Protein AF-A0A8X6XBB7-F1 (afdb_monomer)

Radius of gyration: 20.08 Å; Cα contacts (8 Å, |Δi|>4): 223; chains: 1; bounding box: 41×47×65 Å

Nearest PDB structures (foldseek):
  3g0d-assembly1_B  TM=8.892E-01  e=1.868E-10  Homo sapiens
  3qbj-assembly1_B  TM=8.901E-01  e=4.975E-10  Homo sapiens
  3g0d-assembly6_D  TM=8.886E-01  e=7.887E-10  Homo sapiens
  2onc-assembly3_C-3  TM=8.524E-01  e=5.913E-10  Homo sapiens
  3g0g-assembly2_D-2  TM=8.648E-01  e=1.872E-09  Homo sapiens

Sequence (143 aa):
MFYMPQFSSLTKPRPLTTNGENDVILNGVPDWVYEEEILGANNAIWWSDDGTKIAYACFNDSAVDFINLPKYGDYHDVTNLYPQFRRFRYPKAGRNNPTVKLWVIDLTRMDYAKTEIVPPEDYKGNAHIEIVPPDDYKGKYVH

Solvent-accessible surface area (backbone atoms only — not comparable to full-atom values): 8981 Å² total; per-residue (Å²): 79,71,46,66,98,53,99,47,99,85,54,71,71,40,74,79,52,83,78,66,37,90,94,30,29,33,58,31,35,53,52,68,64,41,22,70,75,69,65,68,38,81,64,32,62,45,70,42,96,84,66,47,33,40,39,30,37,34,36,36,32,79,73,26,46,71,44,76,43,82,41,75,49,56,92,87,40,83,90,36,82,61,74,42,74,46,79,42,72,51,61,51,66,97,52,47,64,65,48,76,48,39,34,36,31,37,67,82,45,94,80,46,58,69,45,77,62,72,79,57,76,95,54,72,82,74,84,71,84,78,63,72,73,83,85,71,81,81,79,85,89,79,135

Mean predicted aligned error: 9.59 Å

InterPro domains:
  IPR002469 Dipeptidylpeptidase IV, N-terminal domain [PF00930] (10-128)
  IPR050278 Serine protease S9B/DPPIV [PTHR11731] (11-123)

Secondary structure (DSSP, 8-state):
-EE-SS--TTPPPEES-S--BTTTEEESS--HHIIIIIISSS--EEE-TTSSEEEEEEEE-TTSPEEEEEEPPPTT-TT--S-EEEEEE---TTSPPPEEEEEEEETTSTT--EEEEPPPGGGTT-------------S----

Organism: NCBI:txid2747483

Foldseek 3Di:
DWDFPDPDPPTDTHDLDDPDDPQFKDKQADAPCCCVPNPVHGGQWDADPVRQKIKGKIWGLVQFDWDWDWDQDDPPPPVRHDIDTDIGGDHDFPGDDIDMWMKMFGNVDPVRDIDTDDDDPVCPPVPDDGPDPCPPPPDDPDD

pLDDT: mean 82.4, std 16.02, range [36.75, 96.5]

Structure (mmCIF, N/CA/C/O backbone):
data_AF-A0A8X6XBB7-F1
#
_entry.id   AF-A0A8X6XBB7-F1
#
loop_
_atom_site.group_PDB
_atom_site.id
_atom_site.type_symbol
_atom_site.label_atom_id
_atom_site.label_alt_id
_atom_site.label_comp_id
_atom_site.label_asym_id
_atom_site.label_entity_id
_atom_site.label_seq_id
_atom_site.pdbx_PDB_ins_code
_atom_site.Cartn_x
_atom_site.Cartn_y
_atom_site.Cartn_z
_atom_site.occupancy
_atom_site.B_iso_or_equiv
_atom_site.auth_seq_id
_atom_site.auth_comp_id
_atom_site.auth_asym_id
_atom_site.auth_atom_id
_atom_site.pdbx_PDB_model_num
ATOM 1 N N . MET A 1 1 ? 1.089 5.388 6.833 1.00 83.75 1 MET A N 1
ATOM 2 C CA . MET A 1 1 ? -0.272 5.944 7.015 1.00 83.75 1 MET A CA 1
ATOM 3 C C . MET A 1 1 ? -0.355 6.644 8.366 1.00 83.75 1 MET A C 1
ATOM 5 O O . MET A 1 1 ? 0.160 6.099 9.338 1.00 83.75 1 MET A O 1
ATOM 9 N N . PHE A 1 2 ? -0.973 7.826 8.436 1.00 86.56 2 PHE A N 1
ATOM 10 C CA . PHE A 1 2 ? -1.132 8.597 9.676 1.00 86.56 2 PHE A CA 1
ATOM 11 C C . PHE A 1 2 ? -2.611 8.858 9.975 1.00 86.56 2 PHE A C 1
ATOM 13 O O . PHE A 1 2 ? -3.406 9.009 9.052 1.00 86.56 2 PHE A O 1
ATOM 20 N N . TYR A 1 3 ? -2.957 8.944 11.257 1.00 86.56 3 TYR A N 1
ATOM 21 C CA . TYR A 1 3 ? -4.293 9.259 11.753 1.00 86.56 3 TYR A CA 1
ATOM 22 C C . TYR A 1 3 ? -4.276 10.525 12.608 1.00 86.56 3 TYR A C 1
ATOM 24 O O . TYR A 1 3 ? -3.383 10.723 13.437 1.00 86.56 3 TYR A O 1
ATOM 32 N N . MET A 1 4 ? -5.279 11.379 12.409 1.00 84.94 4 MET A N 1
ATOM 33 C CA . MET A 1 4 ? -5.521 12.576 13.209 1.00 84.94 4 MET A CA 1
ATOM 34 C C . MET A 1 4 ? -6.912 12.470 13.846 1.00 84.94 4 MET A C 1
ATOM 36 O O . MET A 1 4 ? -7.900 12.592 13.127 1.00 84.94 4 MET A O 1
ATOM 40 N N . PRO A 1 5 ? -7.016 12.262 15.172 1.00 79.75 5 PRO A N 1
ATOM 41 C CA . PRO A 1 5 ? -8.310 12.084 15.835 1.00 79.75 5 PRO A CA 1
ATOM 42 C C . PRO A 1 5 ? -9.139 13.369 15.911 1.00 79.75 5 PRO A C 1
ATOM 44 O O . PRO A 1 5 ? -10.348 13.315 16.101 1.00 79.75 5 PRO A O 1
ATOM 47 N N . GLN A 1 6 ? -8.495 14.531 15.805 1.00 77.69 6 GLN A N 1
ATOM 48 C CA . GLN A 1 6 ? -9.154 15.830 15.815 1.00 77.69 6 GLN A CA 1
ATOM 49 C C . GLN A 1 6 ? -8.440 16.770 14.858 1.00 77.69 6 GLN A C 1
ATOM 51 O O . GLN A 1 6 ? -7.208 16.848 14.857 1.00 77.69 6 GLN A O 1
ATOM 56 N N . PHE A 1 7 ? -9.223 17.526 14.095 1.00 74.06 7 PHE A N 1
ATOM 57 C CA . PHE A 1 7 ? -8.712 18.579 13.236 1.00 74.06 7 PHE A CA 1
ATOM 58 C C . PHE A 1 7 ? -8.420 19.828 14.078 1.00 74.06 7 PHE A C 1
ATOM 60 O O . PHE A 1 7 ? -9.276 20.680 14.296 1.00 74.06 7 PHE A O 1
ATOM 67 N N . SER A 1 8 ? -7.208 19.889 14.624 1.00 82.81 8 SER A N 1
ATOM 68 C CA . SER A 1 8 ? -6.694 21.021 15.394 1.00 82.81 8 SER A CA 1
ATOM 69 C C . SER A 1 8 ? -5.205 21.166 15.119 1.00 82.81 8 SER A C 1
ATOM 71 O O . SER A 1 8 ? -4.494 20.165 15.027 1.00 82.81 8 SER A O 1
ATOM 73 N N . SER A 1 9 ? -4.718 22.405 15.032 1.00 76.62 9 SER A N 1
ATOM 74 C CA . SER A 1 9 ? -3.295 22.704 14.818 1.00 76.62 9 SER A CA 1
ATOM 75 C C . SER A 1 9 ? -2.390 22.197 15.949 1.00 76.62 9 SER A C 1
ATOM 77 O O . SER A 1 9 ? -1.180 22.086 15.764 1.00 76.62 9 SER A O 1
ATOM 79 N N . LEU A 1 10 ? -2.966 21.864 17.109 1.00 81.38 10 LEU A N 1
ATOM 80 C CA . LEU A 1 10 ? -2.257 21.297 18.258 1.00 81.38 10 LEU A CA 1
ATOM 81 C C . LEU A 1 10 ? -2.220 19.760 18.247 1.00 81.38 10 LEU A C 1
ATOM 83 O O . LEU A 1 10 ? -1.423 19.157 18.972 1.00 81.38 10 LEU A O 1
ATOM 87 N N . THR A 1 11 ? -3.062 19.109 17.441 1.00 83.06 11 THR A N 1
ATOM 88 C CA . THR A 1 11 ? -3.125 17.647 17.366 1.00 83.06 11 THR A CA 1
ATOM 89 C C . THR A 1 11 ? -2.007 17.128 16.472 1.00 83.06 11 THR A C 1
ATOM 91 O O . THR A 1 11 ? -1.940 17.438 15.287 1.00 83.06 11 THR A O 1
ATOM 94 N N . LYS A 1 12 ? -1.133 16.284 17.027 1.00 84.62 12 LYS A N 1
ATOM 95 C CA . LYS A 1 12 ? -0.068 15.636 16.253 1.00 84.62 12 LYS A CA 1
ATOM 96 C C . LYS A 1 12 ? -0.608 14.412 15.497 1.00 84.62 12 LYS A C 1
ATOM 98 O O . LYS A 1 12 ? -1.253 13.572 16.135 1.00 84.62 12 LYS A O 1
ATOM 103 N N . PRO A 1 13 ? -0.309 14.260 14.191 1.00 87.44 13 PRO A N 1
ATOM 104 C CA . PRO A 1 13 ? -0.592 13.031 13.457 1.00 87.44 13 PRO A CA 1
ATOM 105 C C . PRO A 1 13 ? 0.088 11.828 14.111 1.00 87.44 13 PRO A C 1
ATOM 107 O O . PRO A 1 13 ? 1.245 11.907 14.529 1.00 87.44 13 PRO A O 1
ATOM 110 N N . ARG A 1 14 ? -0.624 10.704 14.186 1.00 87.81 14 ARG A N 1
ATOM 111 C CA . ARG A 1 14 ? -0.123 9.453 14.767 1.00 87.81 14 ARG A CA 1
ATOM 112 C C . ARG A 1 14 ? 0.111 8.422 13.666 1.00 87.81 14 ARG A C 1
ATOM 114 O O . ARG A 1 14 ? -0.812 8.188 12.888 1.00 87.81 14 ARG A O 1
ATOM 121 N N . PRO A 1 15 ? 1.302 7.810 13.558 1.00 90.69 15 PRO A N 1
ATOM 122 C CA . PRO A 1 15 ? 1.531 6.761 12.574 1.00 90.69 15 PRO A CA 1
ATOM 123 C C . PRO A 1 15 ? 0.704 5.523 12.933 1.00 90.69 15 PRO A C 1
ATOM 125 O O . PRO A 1 15 ? 0.805 5.005 14.040 1.00 90.69 15 PRO A O 1
ATOM 128 N N . LEU A 1 16 ? -0.102 5.049 11.984 1.00 91.88 16 LEU A N 1
ATOM 129 C CA . LEU A 1 16 ? -0.825 3.776 12.079 1.00 91.88 16 LEU A CA 1
ATOM 130 C C . LEU A 1 16 ? -0.013 2.609 11.506 1.00 91.88 16 LEU A C 1
ATOM 132 O O . LEU A 1 16 ? -0.218 1.452 11.863 1.00 91.88 16 LEU A O 1
ATOM 136 N N . THR A 1 17 ? 0.922 2.914 10.606 1.00 92.50 17 THR A N 1
ATOM 137 C CA . THR A 1 17 ? 1.862 1.953 10.028 1.00 92.50 17 THR A CA 1
ATOM 138 C C . THR A 1 17 ? 3.267 2.536 10.049 1.00 92.50 17 THR A C 1
ATOM 140 O O . THR A 1 17 ? 3.447 3.740 9.862 1.00 92.50 17 THR A O 1
ATOM 143 N N . THR A 1 18 ? 4.263 1.683 10.284 1.00 93.00 18 THR A N 1
ATOM 144 C CA . THR A 1 18 ? 5.681 2.072 10.405 1.00 93.00 18 THR A CA 1
ATOM 145 C C . THR A 1 18 ? 6.603 1.293 9.470 1.00 93.00 18 THR A C 1
ATOM 147 O O . THR A 1 18 ? 7.758 1.661 9.316 1.00 93.00 18 THR A O 1
ATOM 150 N N . ASN A 1 19 ? 6.097 0.243 8.823 1.00 94.50 19 ASN A N 1
ATOM 151 C CA . ASN A 1 19 ? 6.835 -0.621 7.898 1.00 94.50 19 ASN A CA 1
ATOM 152 C C . ASN A 1 19 ? 6.745 -0.160 6.434 1.00 94.50 19 ASN A C 1
ATOM 154 O O . ASN A 1 19 ? 7.049 -0.943 5.543 1.00 94.50 19 ASN A O 1
ATOM 158 N N . GLY A 1 20 ? 6.229 1.045 6.179 1.00 93.38 20 GLY A N 1
ATOM 159 C CA . GLY A 1 20 ? 6.156 1.576 4.822 1.00 93.38 20 GLY A CA 1
ATOM 160 C C . GLY A 1 20 ? 7.556 1.797 4.260 1.00 93.38 20 GLY A C 1
ATOM 161 O O . GLY A 1 20 ? 8.415 2.346 4.947 1.00 93.38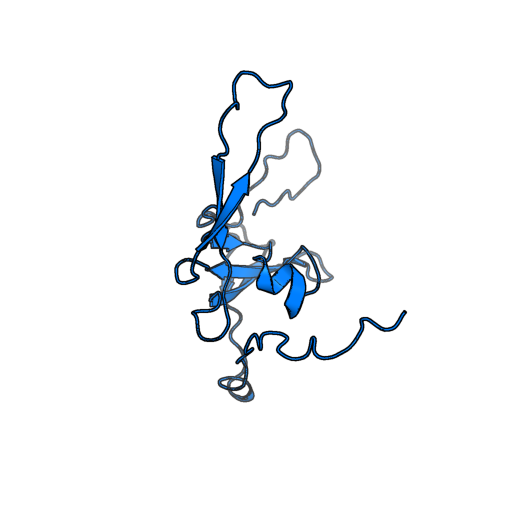 20 GLY A O 1
ATOM 162 N N . GLU A 1 21 ? 7.757 1.389 3.014 1.00 94.81 21 GLU A N 1
ATOM 163 C CA . GLU A 1 21 ? 9.019 1.522 2.291 1.00 94.81 21 GLU A CA 1
ATOM 164 C C . GLU A 1 21 ? 8.704 1.963 0.863 1.00 94.81 21 GLU A C 1
ATOM 166 O O . GLU A 1 21 ? 7.872 1.348 0.192 1.00 94.81 21 GLU A O 1
ATOM 171 N N . ASN A 1 22 ? 9.333 3.052 0.417 1.00 89.00 22 ASN A N 1
ATOM 172 C CA . ASN A 1 22 ? 9.055 3.643 -0.891 1.00 89.00 22 ASN A CA 1
ATOM 173 C C . ASN A 1 22 ? 9.260 2.613 -2.007 1.00 89.00 22 ASN A C 1
ATOM 175 O O . ASN A 1 22 ? 10.302 1.966 -2.058 1.00 89.00 22 ASN A O 1
ATOM 179 N N . ASP A 1 23 ? 8.274 2.493 -2.897 1.00 85.12 23 ASP A N 1
ATOM 180 C CA . ASP A 1 23 ? 8.278 1.573 -4.044 1.00 85.12 23 ASP A CA 1
ATOM 181 C C . ASP A 1 23 ? 8.451 0.076 -3.677 1.00 85.12 23 ASP A C 1
ATOM 183 O O . ASP A 1 23 ? 8.846 -0.743 -4.518 1.00 85.12 23 ASP A O 1
ATOM 187 N N . VAL A 1 24 ? 8.190 -0.293 -2.413 1.00 92.81 24 VAL A N 1
ATOM 188 C CA . VAL A 1 24 ? 8.277 -1.681 -1.923 1.00 92.81 24 VAL A CA 1
ATOM 189 C C . VAL A 1 24 ? 7.077 -2.060 -1.063 1.00 92.81 24 VAL A C 1
ATOM 191 O O . VAL A 1 24 ? 6.425 -3.054 -1.360 1.00 92.81 24 VAL A O 1
ATOM 194 N N . ILE A 1 25 ? 6.786 -1.307 0.002 1.00 95.94 25 ILE A N 1
ATOM 195 C CA . ILE A 1 25 ? 5.694 -1.601 0.938 1.00 95.94 25 ILE A CA 1
ATOM 196 C C . ILE A 1 25 ? 4.751 -0.403 1.014 1.00 95.94 25 ILE A C 1
ATOM 198 O O . ILE A 1 25 ? 5.058 0.612 1.651 1.00 95.94 25 ILE A O 1
ATOM 202 N N . LEU A 1 26 ? 3.569 -0.551 0.422 1.00 95.12 26 LEU A N 1
ATOM 203 C CA . LEU A 1 26 ? 2.554 0.495 0.332 1.00 95.12 26 LEU A CA 1
ATOM 204 C C . LEU A 1 26 ? 1.389 0.162 1.266 1.00 95.12 26 LEU A C 1
ATOM 206 O O . LEU A 1 26 ? 0.790 -0.905 1.186 1.00 95.12 26 LEU A O 1
ATOM 210 N N . ASN A 1 27 ? 1.072 1.071 2.191 1.00 96.50 27 ASN A N 1
ATOM 211 C CA . ASN A 1 27 ? 0.003 0.876 3.173 1.00 96.50 27 ASN A CA 1
ATOM 212 C C . ASN A 1 27 ? -1.131 1.871 2.917 1.00 96.50 27 ASN A C 1
ATOM 214 O O . ASN A 1 27 ? -0.952 3.069 3.155 1.00 96.50 27 ASN A O 1
ATOM 218 N N . GLY A 1 28 ? -2.293 1.371 2.495 1.00 93.94 28 GLY A N 1
ATOM 219 C CA . GLY A 1 28 ? -3.491 2.174 2.235 1.00 93.94 28 GLY A CA 1
ATOM 220 C C . GLY A 1 28 ? -3.482 2.940 0.908 1.00 93.94 28 GLY A C 1
ATOM 221 O O . GLY A 1 28 ? -4.438 3.645 0.596 1.00 93.94 28 GLY A O 1
ATOM 222 N N . VAL A 1 29 ? -2.423 2.787 0.119 1.00 94.62 29 VAL A N 1
ATOM 223 C CA . VAL A 1 29 ? -2.304 3.307 -1.245 1.00 94.62 29 VAL A CA 1
ATOM 224 C C . VAL A 1 29 ? -1.969 2.108 -2.128 1.00 94.62 29 VAL A C 1
ATOM 226 O O . VAL A 1 29 ? -1.077 1.348 -1.739 1.00 94.62 29 VAL A O 1
ATOM 229 N N . PRO A 1 30 ? -2.696 1.889 -3.232 1.00 92.81 30 PRO A N 1
ATOM 230 C CA . PRO A 1 30 ? -2.407 0.790 -4.140 1.00 92.81 30 PRO A CA 1
ATOM 231 C C . PRO A 1 30 ? -1.065 0.973 -4.848 1.00 92.81 30 PRO A C 1
ATOM 233 O O . PRO A 1 30 ? -0.579 2.094 -5.006 1.00 92.81 30 PRO A O 1
ATOM 236 N N . ASP A 1 31 ? -0.457 -0.143 -5.247 1.00 90.69 31 ASP A N 1
ATOM 237 C CA . ASP A 1 31 ? 0.584 -0.120 -6.269 1.00 90.69 31 ASP A CA 1
ATOM 238 C C . ASP A 1 31 ? -0.053 0.077 -7.655 1.00 90.69 31 ASP A C 1
ATOM 240 O O . ASP A 1 31 ? -1.276 0.104 -7.800 1.00 90.69 31 ASP A O 1
ATOM 244 N N . TRP A 1 32 ? 0.777 0.201 -8.689 1.00 88.81 32 TRP A N 1
ATOM 245 C CA . TRP A 1 32 ? 0.302 0.537 -10.030 1.00 88.81 32 TRP A CA 1
ATOM 246 C C . TRP A 1 32 ? -0.735 -0.448 -10.572 1.00 88.81 32 TRP A C 1
ATOM 248 O O . TRP A 1 32 ? -1.744 -0.021 -11.129 1.00 88.81 32 TRP A O 1
ATOM 258 N N . VAL A 1 33 ? -0.521 -1.761 -10.398 1.00 88.44 33 VAL A N 1
ATOM 259 C CA . VAL A 1 33 ? -1.466 -2.737 -10.956 1.00 88.44 33 VAL A CA 1
ATOM 260 C C . VAL A 1 33 ? -2.800 -2.688 -10.221 1.00 88.44 33 VAL A C 1
ATOM 262 O O . VAL A 1 33 ? -3.851 -2.774 -10.852 1.00 88.44 33 VAL A O 1
ATOM 265 N N . TYR A 1 34 ? -2.788 -2.522 -8.896 1.00 88.44 34 TYR A N 1
ATOM 266 C CA . TYR A 1 34 ? -4.033 -2.429 -8.145 1.00 88.44 34 TYR A CA 1
ATOM 267 C C . TYR A 1 34 ? -4.750 -1.103 -8.368 1.00 88.44 34 TYR A C 1
ATOM 269 O O . TYR A 1 34 ? -5.976 -1.095 -8.325 1.00 88.44 34 TYR A O 1
ATOM 277 N N . GLU A 1 35 ? -4.035 -0.011 -8.630 1.00 88.62 35 GLU A N 1
ATOM 278 C CA . GLU A 1 35 ? -4.646 1.271 -8.984 1.00 88.62 35 GLU A CA 1
ATOM 279 C C . GLU A 1 35 ? -5.392 1.177 -10.321 1.00 88.62 35 GLU A C 1
ATOM 281 O O . GLU A 1 35 ? -6.578 1.502 -10.376 1.00 88.62 35 GLU A O 1
ATOM 286 N N . GLU A 1 36 ? -4.722 0.690 -11.367 1.00 84.12 36 GLU A N 1
ATOM 287 C CA . GLU A 1 36 ? -5.219 0.742 -12.749 1.00 84.12 36 GLU A CA 1
ATOM 288 C C . GLU A 1 36 ? -6.156 -0.423 -13.099 1.00 84.12 36 GLU A C 1
ATOM 290 O O . GLU A 1 36 ? -7.198 -0.220 -13.719 1.00 84.12 36 GLU A O 1
ATOM 295 N N . GLU A 1 37 ? -5.812 -1.648 -12.688 1.00 82.94 37 GLU A N 1
ATOM 296 C CA . GLU A 1 37 ? -6.443 -2.864 -13.223 1.00 82.94 37 GLU A CA 1
ATOM 297 C C . GLU A 1 37 ? -7.412 -3.532 -12.235 1.00 82.94 37 GLU A C 1
ATOM 299 O O . GLU A 1 37 ? -8.337 -4.226 -12.656 1.00 82.94 37 GLU A O 1
ATOM 304 N N . ILE A 1 38 ? -7.204 -3.371 -10.918 1.00 85.44 38 ILE A N 1
ATOM 305 C CA . ILE A 1 38 ? -7.952 -4.140 -9.901 1.00 85.44 38 ILE A CA 1
ATOM 306 C C . ILE A 1 38 ? -8.966 -3.289 -9.133 1.00 85.44 38 ILE A C 1
ATOM 308 O O . ILE A 1 38 ? -10.133 -3.663 -9.029 1.00 85.44 38 ILE A O 1
ATOM 312 N N . LEU A 1 39 ? -8.531 -2.172 -8.545 1.00 88.38 39 LEU A N 1
ATOM 313 C CA . LEU A 1 39 ? -9.385 -1.304 -7.730 1.00 88.38 39 LEU A CA 1
ATOM 314 C C . LEU A 1 39 ? -10.008 -0.174 -8.549 1.00 88.38 39 LEU A C 1
ATOM 316 O O . LEU A 1 39 ? -11.082 0.301 -8.181 1.00 88.38 39 LEU A O 1
ATOM 320 N N . GLY A 1 40 ? -9.336 0.282 -9.612 1.00 87.88 40 GLY A N 1
ATOM 321 C CA . GLY A 1 40 ? -9.750 1.464 -10.375 1.00 87.88 40 GLY A CA 1
ATOM 322 C C . GLY A 1 40 ? -9.780 2.739 -9.522 1.00 87.88 40 GLY A C 1
ATOM 323 O O . GLY A 1 40 ? -10.581 3.640 -9.775 1.00 87.88 40 GLY A O 1
ATOM 324 N N . ALA A 1 41 ? -8.980 2.784 -8.454 1.00 88.12 41 ALA A N 1
ATOM 325 C CA . ALA A 1 41 ? -8.978 3.844 -7.455 1.00 88.12 41 ALA A CA 1
ATOM 326 C C . ALA A 1 41 ? -7.585 4.002 -6.846 1.00 88.12 41 ALA A C 1
ATOM 328 O O . ALA A 1 41 ? -6.867 3.024 -6.662 1.00 88.12 41 ALA A O 1
ATOM 329 N N . ASN A 1 42 ? -7.237 5.228 -6.453 1.00 90.44 42 ASN A N 1
ATOM 330 C CA . ASN A 1 42 ? -5.940 5.563 -5.855 1.00 90.44 42 ASN A CA 1
ATOM 331 C C . ASN A 1 42 ? -5.924 5.474 -4.315 1.00 90.44 42 ASN A C 1
ATOM 333 O O . ASN A 1 42 ? -4.960 5.888 -3.666 1.00 90.44 42 ASN A O 1
ATOM 337 N N . ASN A 1 43 ? -6.991 4.948 -3.707 1.00 93.25 43 ASN A N 1
ATOM 338 C CA . ASN A 1 43 ? -7.115 4.755 -2.267 1.00 93.25 43 ASN A CA 1
ATOM 339 C C . ASN A 1 43 ? -7.466 3.301 -1.943 1.00 93.25 43 ASN A C 1
ATOM 341 O O . ASN A 1 43 ? -8.386 2.721 -2.510 1.00 93.25 43 ASN A O 1
ATOM 345 N N . ALA A 1 44 ? -6.768 2.735 -0.962 1.00 95.81 44 ALA A N 1
ATOM 346 C CA . ALA A 1 44 ? -7.018 1.385 -0.462 1.00 95.81 44 ALA A CA 1
ATOM 347 C C . ALA A 1 44 ? -7.244 1.404 1.058 1.00 95.81 44 ALA A C 1
ATOM 349 O O . ALA A 1 44 ? -6.663 0.616 1.808 1.00 95.81 44 ALA A O 1
ATOM 350 N N . ILE A 1 45 ? -8.040 2.382 1.505 1.00 96.06 45 ILE A N 1
ATOM 351 C CA . ILE A 1 45 ? -8.436 2.622 2.896 1.00 96.06 45 ILE A CA 1
ATOM 352 C C . ILE A 1 45 ? -9.956 2.736 2.938 1.00 96.06 45 ILE A C 1
ATOM 354 O O . ILE A 1 45 ? -10.543 3.480 2.149 1.00 96.06 45 ILE A O 1
ATOM 358 N N . TRP A 1 46 ? -10.568 2.057 3.903 1.00 94.94 46 TRP A N 1
ATOM 359 C CA . TRP A 1 46 ? -12.009 2.046 4.120 1.00 94.94 46 TRP A CA 1
ATOM 360 C C . TRP A 1 46 ? -12.310 2.242 5.602 1.00 94.94 46 TRP A C 1
ATOM 362 O O . TRP A 1 46 ? -11.719 1.590 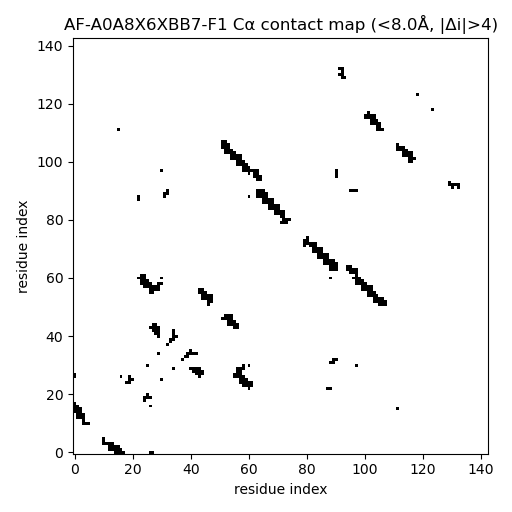6.463 1.00 94.94 46 TRP A O 1
ATOM 372 N N . TRP A 1 47 ? -13.226 3.153 5.902 1.00 95.19 47 TRP A N 1
ATOM 373 C CA . TRP A 1 47 ? -13.677 3.425 7.264 1.00 95.19 47 TRP A CA 1
ATOM 374 C C . TRP A 1 47 ? -14.897 2.572 7.588 1.00 95.19 47 TRP A C 1
ATOM 376 O O . TRP A 1 47 ? -15.714 2.311 6.707 1.00 95.19 47 TRP A O 1
ATOM 386 N N . SER A 1 48 ? -15.034 2.150 8.845 1.00 95.19 48 SER A N 1
ATOM 387 C CA . SER A 1 48 ? -16.326 1.662 9.327 1.00 95.19 48 SER A CA 1
ATOM 388 C C . SER A 1 48 ? -17.334 2.810 9.403 1.00 95.19 48 SER A C 1
ATOM 390 O O . SER A 1 48 ? -16.953 3.959 9.632 1.00 95.19 48 SER A O 1
ATOM 392 N N . ASP A 1 49 ? -18.623 2.495 9.267 1.00 95.50 49 ASP A N 1
ATOM 393 C CA . ASP A 1 49 ? -19.704 3.493 9.278 1.00 95.50 49 ASP A CA 1
ATOM 394 C C . ASP A 1 49 ? -19.747 4.321 10.573 1.00 95.50 49 ASP A C 1
ATOM 396 O O . ASP A 1 49 ? -20.107 5.496 10.567 1.00 95.50 49 ASP A O 1
ATOM 400 N N . ASP A 1 50 ? -19.350 3.713 11.692 1.00 93.62 50 ASP A N 1
ATOM 401 C CA . ASP A 1 50 ? -19.265 4.351 13.008 1.00 93.62 50 ASP A CA 1
ATOM 402 C C . ASP A 1 50 ? -17.943 5.113 13.243 1.00 93.62 50 ASP A C 1
ATOM 404 O O . ASP A 1 50 ? -17.754 5.714 14.302 1.00 93.62 50 ASP A O 1
ATOM 408 N N . GLY A 1 51 ? -17.006 5.070 12.290 1.00 91.50 51 GLY A N 1
ATOM 409 C CA . GLY A 1 51 ? -15.687 5.698 12.380 1.00 91.50 51 GLY A CA 1
ATOM 410 C C . GLY A 1 51 ? -14.745 5.081 13.421 1.00 91.50 51 GLY A C 1
ATOM 411 O O . GLY A 1 51 ? -13.691 5.655 13.701 1.00 91.50 51 GLY A O 1
ATOM 412 N N . THR A 1 52 ? -15.090 3.934 14.016 1.00 92.69 52 THR A N 1
ATOM 413 C CA . THR A 1 52 ? -14.279 3.302 15.071 1.00 92.69 52 THR A CA 1
ATOM 414 C C . THR A 1 52 ? -13.153 2.428 14.534 1.00 92.69 52 THR A C 1
ATOM 416 O O . THR A 1 52 ? -12.225 2.103 15.277 1.00 92.69 52 THR A O 1
ATOM 419 N N . LYS A 1 53 ? -13.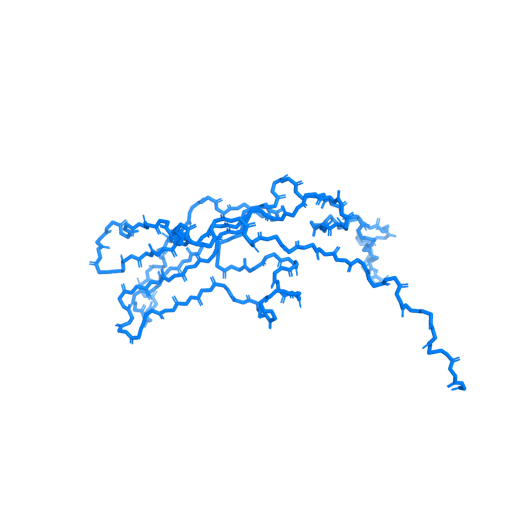213 2.028 13.261 1.00 95.06 53 LYS A N 1
ATOM 420 C CA . LYS A 1 53 ? -12.257 1.118 12.624 1.00 95.06 53 LYS A CA 1
ATOM 421 C C . LYS A 1 53 ? -11.843 1.622 11.251 1.00 95.06 53 LYS A C 1
ATOM 423 O O . LYS A 1 53 ? -12.608 2.267 10.538 1.00 95.06 53 LYS A O 1
ATOM 428 N N . ILE A 1 54 ? -10.623 1.260 10.875 1.00 95.50 54 ILE A N 1
ATOM 429 C CA . ILE A 1 54 ? -10.085 1.473 9.532 1.00 95.50 54 ILE A CA 1
ATOM 430 C C . ILE A 1 54 ? -9.624 0.130 8.986 1.00 95.50 54 ILE A C 1
ATOM 432 O O . ILE A 1 54 ? -8.767 -0.512 9.594 1.00 95.50 54 ILE A O 1
ATOM 436 N N . ALA A 1 55 ? -10.137 -0.261 7.825 1.00 95.94 55 ALA A N 1
ATOM 437 C CA . ALA A 1 55 ? -9.541 -1.291 6.994 1.00 95.94 55 ALA A CA 1
ATOM 438 C C . ALA A 1 55 ? -8.559 -0.655 5.999 1.00 95.94 55 ALA A C 1
ATOM 440 O O . ALA A 1 55 ? -8.832 0.409 5.446 1.00 95.94 55 ALA A O 1
ATOM 441 N N . TYR A 1 56 ? -7.420 -1.294 5.753 1.00 96.19 56 TYR A N 1
ATOM 442 C CA . TYR A 1 56 ? -6.490 -0.878 4.705 1.00 96.19 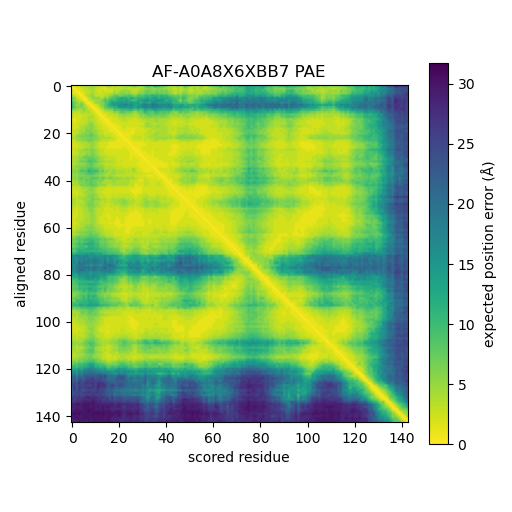56 TYR A CA 1
ATOM 443 C C . TYR A 1 56 ? -5.790 -2.077 4.077 1.00 96.19 56 TYR A C 1
ATOM 445 O O . TYR A 1 56 ? -5.486 -3.062 4.758 1.00 96.19 56 TYR A O 1
ATOM 453 N N . ALA A 1 57 ? -5.503 -1.980 2.782 1.00 95.94 57 ALA A N 1
ATOM 454 C CA . ALA A 1 57 ? -4.669 -2.954 2.095 1.00 95.94 57 ALA A CA 1
ATOM 455 C C . ALA A 1 57 ? -3.185 -2.574 2.211 1.00 95.94 57 ALA A C 1
ATOM 457 O O . ALA A 1 57 ? -2.807 -1.400 2.155 1.00 95.94 57 ALA A O 1
ATOM 458 N N . CYS A 1 58 ? -2.349 -3.584 2.409 1.00 96.06 58 CYS A N 1
ATOM 459 C CA . CYS A 1 58 ? -0.899 -3.503 2.398 1.00 96.06 58 CYS A CA 1
ATOM 460 C C . CYS A 1 58 ? -0.396 -4.267 1.175 1.00 96.06 58 CYS A C 1
ATOM 462 O O . CYS A 1 58 ? -0.587 -5.484 1.100 1.00 96.06 58 CYS A O 1
ATOM 464 N N . PHE A 1 59 ? 0.227 -3.549 0.248 1.00 95.25 59 PHE A N 1
ATOM 465 C CA . PHE A 1 59 ? 0.819 -4.080 -0.974 1.00 95.25 59 PHE A CA 1
ATOM 466 C C . PHE A 1 59 ? 2.322 -4.217 -0.769 1.00 95.25 59 PHE A C 1
ATOM 468 O O . PHE A 1 59 ? 2.974 -3.305 -0.254 1.00 95.25 59 PHE A O 1
ATOM 475 N N . ASN A 1 60 ? 2.861 -5.374 -1.133 1.00 95.50 60 ASN A N 1
ATOM 476 C CA . ASN A 1 60 ? 4.278 -5.672 -1.046 1.00 95.50 60 ASN A CA 1
ATOM 477 C C . ASN A 1 60 ? 4.814 -6.097 -2.416 1.00 95.50 60 ASN A C 1
ATOM 479 O O . ASN A 1 60 ? 4.594 -7.229 -2.863 1.00 95.50 60 ASN A O 1
ATOM 483 N N . ASP A 1 61 ? 5.593 -5.187 -2.995 1.00 94.31 61 ASP A N 1
ATOM 484 C CA . ASP A 1 61 ? 6.215 -5.262 -4.315 1.00 94.31 61 ASP A CA 1
ATOM 485 C C . ASP A 1 61 ? 7.672 -5.728 -4.263 1.00 94.31 61 ASP A C 1
ATOM 487 O O . ASP A 1 61 ? 8.385 -5.681 -5.266 1.00 94.31 61 ASP A O 1
ATOM 491 N N . SER A 1 62 ? 8.165 -6.190 -3.109 1.00 94.50 62 SER A N 1
ATOM 492 C CA . SER A 1 62 ? 9.562 -6.633 -2.962 1.00 94.50 62 SER A CA 1
ATOM 493 C C . SER A 1 62 ? 9.990 -7.647 -4.031 1.00 94.50 62 SER A C 1
ATOM 495 O O . SER A 1 62 ? 11.120 -7.570 -4.520 1.00 94.50 62 SER A O 1
ATOM 497 N N . ALA A 1 63 ? 9.073 -8.526 -4.444 1.00 93.75 63 ALA A N 1
ATOM 498 C CA . ALA A 1 63 ? 9.283 -9.553 -5.462 1.00 93.75 63 ALA A CA 1
ATOM 499 C C . ALA A 1 63 ? 8.898 -9.134 -6.897 1.00 93.75 63 ALA A C 1
ATOM 501 O O . ALA A 1 63 ? 9.136 -9.917 -7.818 1.00 93.75 63 ALA A O 1
ATOM 502 N N . VAL A 1 64 ? 8.312 -7.947 -7.094 1.00 93.00 64 VAL A N 1
ATOM 503 C CA . VAL A 1 64 ? 7.854 -7.437 -8.400 1.00 93.00 64 VAL A CA 1
ATOM 504 C C . VAL A 1 64 ? 9.032 -6.830 -9.158 1.00 93.00 64 VAL A C 1
ATOM 506 O O . VAL A 1 64 ? 9.819 -6.081 -8.591 1.00 93.00 64 VAL A O 1
ATOM 509 N N . ASP A 1 65 ? 9.193 -7.112 -10.445 1.00 91.00 65 ASP A N 1
ATOM 510 C CA . ASP A 1 65 ? 10.308 -6.545 -11.211 1.00 91.00 65 ASP A CA 1
ATOM 511 C C . ASP A 1 65 ? 10.164 -5.042 -11.479 1.00 91.00 65 ASP A C 1
ATOM 513 O O . ASP A 1 65 ? 9.088 -4.454 -11.374 1.00 91.00 65 ASP A O 1
ATOM 517 N N . PHE A 1 66 ? 11.277 -4.415 -11.867 1.00 90.00 66 PHE A N 1
ATOM 518 C CA . PHE A 1 66 ? 11.294 -3.019 -12.287 1.00 90.00 66 PHE A CA 1
ATOM 519 C C . PHE A 1 66 ? 11.311 -2.877 -13.806 1.00 90.00 66 PHE A C 1
ATOM 521 O O . PHE A 1 66 ? 12.038 -3.589 -14.500 1.00 90.00 66 PHE A O 1
ATOM 528 N N . ILE A 1 67 ? 10.632 -1.844 -14.293 1.00 89.56 67 ILE A N 1
ATOM 529 C CA . ILE A 1 67 ? 10.907 -1.219 -15.583 1.00 89.56 67 ILE A CA 1
ATOM 530 C C . ILE A 1 67 ? 11.716 0.070 -15.374 1.00 89.56 67 ILE A C 1
ATOM 532 O O . ILE A 1 67 ? 11.558 0.775 -14.373 1.00 89.56 67 ILE A O 1
ATOM 536 N N . ASN A 1 68 ? 12.607 0.370 -16.320 1.00 90.81 68 ASN A N 1
ATOM 537 C CA . ASN A 1 68 ? 13.340 1.632 -16.373 1.00 90.81 68 ASN A CA 1
ATOM 538 C C . ASN A 1 68 ? 12.681 2.542 -17.405 1.00 90.81 68 ASN A C 1
ATOM 540 O O . ASN A 1 68 ? 12.714 2.248 -18.600 1.00 90.81 68 ASN A O 1
ATOM 544 N N . LEU A 1 69 ? 12.110 3.650 -16.945 1.00 88.56 69 LEU A N 1
ATOM 545 C CA . LEU A 1 69 ? 11.503 4.653 -17.809 1.00 88.56 69 LEU A CA 1
ATOM 546 C C . LEU A 1 69 ? 12.482 5.818 -18.002 1.00 88.56 69 LEU A C 1
ATOM 548 O O . LEU A 1 69 ? 12.962 6.370 -17.003 1.00 88.56 69 LEU A O 1
ATOM 552 N N . PRO A 1 70 ? 12.807 6.202 -19.249 1.00 89.56 70 PRO A N 1
ATOM 553 C CA . PRO A 1 70 ? 13.631 7.375 -19.491 1.00 89.56 70 PRO A CA 1
ATOM 554 C C . PRO A 1 70 ? 12.874 8.639 -19.064 1.00 89.56 70 PRO A C 1
ATOM 556 O O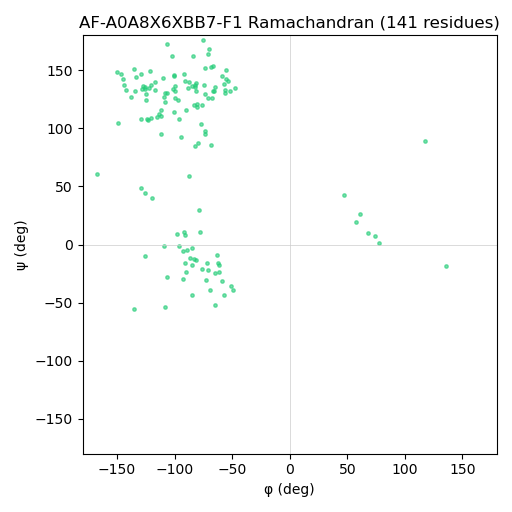 . PRO A 1 70 ? 11.710 8.841 -19.407 1.00 89.56 70 PRO A O 1
ATOM 559 N N . LYS A 1 71 ? 13.555 9.501 -18.314 1.00 86.25 71 LYS A N 1
ATOM 560 C CA . LYS A 1 71 ? 13.106 10.829 -17.907 1.00 86.25 71 LYS A CA 1
ATOM 561 C C . LYS A 1 71 ? 14.035 11.853 -18.544 1.00 86.25 71 LYS A C 1
ATOM 563 O O . LYS A 1 71 ? 15.198 11.975 -18.160 1.00 86.25 71 LYS A O 1
ATOM 568 N N . TYR A 1 72 ? 13.506 12.584 -19.512 1.00 84.69 72 TYR A N 1
ATOM 569 C CA . TYR A 1 72 ? 14.207 13.694 -20.143 1.00 84.69 72 TYR A CA 1
ATOM 570 C C . TYR A 1 72 ? 14.053 14.949 -19.274 1.00 84.69 72 TYR A C 1
ATOM 572 O O . TYR A 1 72 ? 12.981 15.188 -18.714 1.00 84.69 72 TYR A O 1
ATOM 580 N N . GLY A 1 73 ? 15.144 15.696 -19.100 1.00 77.94 73 GLY A N 1
ATOM 581 C CA . GLY A 1 73 ? 15.120 16.994 -18.428 1.00 77.94 73 GLY A CA 1
ATOM 582 C C . GLY A 1 73 ? 14.412 18.059 -19.266 1.00 77.94 73 GLY A C 1
ATOM 583 O O . GLY A 1 73 ? 14.133 17.854 -20.448 1.00 77.94 73 GLY A O 1
ATOM 584 N N . ASP A 1 74 ? 14.125 19.200 -18.645 1.00 79.50 74 ASP A N 1
ATOM 585 C CA . ASP A 1 74 ? 13.699 20.396 -19.372 1.00 79.50 74 ASP A CA 1
ATOM 586 C C . ASP A 1 74 ? 14.920 21.012 -20.074 1.00 79.50 74 ASP A C 1
ATOM 588 O O . ASP A 1 74 ? 15.994 21.111 -19.480 1.00 79.50 74 ASP A O 1
ATOM 592 N N . TYR A 1 75 ? 14.765 21.452 -21.324 1.00 74.44 75 TYR A N 1
ATOM 593 C CA . TYR A 1 75 ? 15.830 22.122 -22.075 1.00 74.44 75 TYR A CA 1
ATOM 594 C C . TYR A 1 75 ? 16.297 23.432 -21.409 1.00 74.44 75 TYR A C 1
ATOM 596 O O . TYR A 1 75 ? 17.433 23.860 -21.616 1.00 74.44 75 TYR A O 1
ATOM 604 N N . HIS A 1 76 ? 15.453 24.060 -20.585 1.00 79.88 76 HIS A N 1
ATOM 605 C CA . HIS A 1 76 ? 15.816 25.243 -19.803 1.00 79.88 76 HIS A CA 1
ATOM 606 C C . HIS A 1 76 ? 16.542 24.922 -18.485 1.00 79.88 76 HIS A C 1
ATOM 608 O O . HIS A 1 76 ? 17.123 25.825 -17.879 1.00 79.88 76 HIS A O 1
ATOM 614 N N . ASP A 1 77 ? 16.551 23.659 -18.047 1.00 80.00 77 ASP A N 1
ATOM 615 C CA . ASP A 1 77 ? 17.245 23.222 -16.837 1.00 80.00 77 ASP A CA 1
ATOM 616 C C . ASP A 1 77 ? 18.645 22.688 -17.170 1.00 80.00 77 ASP A C 1
ATOM 618 O O . ASP A 1 77 ? 18.869 21.503 -17.431 1.00 80.00 77 ASP A O 1
ATOM 622 N N . VAL A 1 78 ? 19.627 23.588 -17.099 1.00 75.88 78 VAL A N 1
ATOM 623 C CA . VAL A 1 78 ? 21.050 23.278 -17.318 1.00 75.88 78 VAL A CA 1
ATOM 624 C C . VAL A 1 78 ? 21.637 22.299 -16.294 1.00 75.88 78 VAL A C 1
ATOM 626 O O . VAL A 1 78 ? 22.764 21.839 -16.475 1.00 75.88 78 VAL A O 1
ATOM 629 N N . THR A 1 79 ? 20.908 21.959 -15.226 1.00 77.06 79 THR A N 1
ATOM 630 C CA . THR A 1 79 ? 21.336 20.947 -14.249 1.00 77.06 79 THR A CA 1
ATOM 631 C C . THR A 1 79 ? 20.933 19.525 -14.648 1.00 77.06 79 THR A C 1
ATOM 633 O O . THR A 1 79 ? 21.459 18.565 -14.083 1.00 77.06 79 THR A O 1
ATOM 636 N N . ASN A 1 80 ? 20.071 19.364 -15.661 1.00 74.69 80 ASN A N 1
ATOM 637 C CA . ASN A 1 80 ? 19.515 18.075 -16.075 1.00 74.69 80 ASN A CA 1
ATOM 638 C C . ASN A 1 80 ? 19.667 17.815 -17.588 1.00 74.69 80 ASN A C 1
ATOM 640 O O . ASN A 1 80 ? 18.728 17.427 -18.281 1.00 74.69 80 ASN A O 1
ATOM 644 N N . LEU A 1 81 ? 20.884 18.035 -18.096 1.00 76.88 81 LEU A N 1
ATOM 645 C CA . LEU A 1 81 ? 21.229 17.971 -19.525 1.00 76.88 81 LEU A CA 1
ATOM 646 C C . LEU A 1 81 ? 21.264 16.551 -20.117 1.00 76.88 81 LEU A C 1
ATOM 648 O O . LEU A 1 81 ? 21.265 16.400 -21.338 1.00 76.88 81 LEU A O 1
ATOM 652 N N . TYR A 1 82 ? 21.308 15.513 -19.277 1.00 81.75 82 TYR A N 1
ATOM 653 C CA . TYR A 1 82 ? 21.352 14.117 -19.714 1.00 81.75 82 TYR A CA 1
ATOM 654 C C . TYR A 1 82 ? 20.111 13.355 -19.239 1.00 81.75 82 TYR A C 1
ATOM 656 O O . TYR A 1 82 ? 19.700 13.537 -18.091 1.00 81.75 82 TYR A O 1
ATOM 664 N N . PRO A 1 83 ? 19.531 12.471 -20.077 1.00 83.19 83 PRO A N 1
ATOM 665 C CA . PRO A 1 83 ? 18.3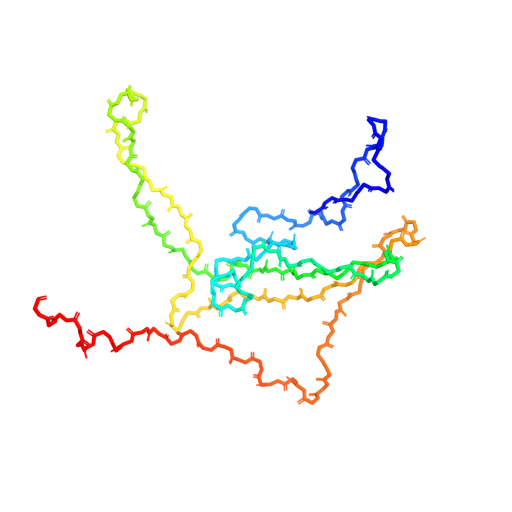97 11.650 -19.674 1.00 83.19 83 PRO A CA 1
ATOM 666 C C . PRO A 1 83 ? 18.717 10.832 -18.422 1.00 83.19 83 PRO A C 1
ATOM 668 O O . PRO A 1 83 ? 19.758 10.177 -18.338 1.00 83.19 83 PRO A O 1
ATOM 671 N N . GLN A 1 84 ? 17.796 10.845 -17.465 1.00 87.06 84 GLN A N 1
ATOM 672 C CA . GLN A 1 84 ? 17.854 10.009 -16.270 1.00 87.06 84 GLN A CA 1
ATOM 673 C C . GLN A 1 84 ? 16.907 8.821 -16.420 1.00 87.06 84 GLN A C 1
ATOM 675 O O . GLN A 1 84 ? 15.988 8.845 -17.234 1.00 87.06 84 GLN A O 1
ATOM 680 N N . PHE A 1 85 ? 17.090 7.784 -15.607 1.00 88.12 85 PHE A N 1
ATOM 681 C CA . PHE A 1 85 ? 16.138 6.679 -15.532 1.00 88.12 85 PHE A CA 1
ATOM 682 C C . PHE A 1 85 ? 15.348 6.751 -14.233 1.00 88.12 85 PHE A C 1
ATOM 684 O O . PHE A 1 85 ? 15.921 6.849 -13.148 1.00 88.12 85 PHE A O 1
ATOM 691 N N . ARG A 1 86 ? 14.023 6.652 -14.347 1.00 87.00 86 ARG A N 1
ATOM 692 C CA . ARG A 1 86 ? 13.140 6.388 -13.214 1.00 87.00 86 ARG A CA 1
ATOM 693 C C . ARG A 1 86 ? 12.840 4.893 -13.177 1.00 87.00 86 ARG A C 1
ATOM 695 O O . ARG A 1 86 ? 12.358 4.335 -14.161 1.00 87.00 86 ARG A O 1
ATOM 702 N N . ARG A 1 87 ? 13.115 4.257 -12.039 1.00 88.81 87 ARG A N 1
ATOM 703 C CA . ARG A 1 87 ? 12.715 2.871 -11.773 1.00 88.81 87 ARG A CA 1
ATOM 704 C C . ARG A 1 87 ? 11.262 2.841 -11.317 1.00 88.81 87 ARG A C 1
ATOM 706 O O . ARG A 1 87 ? 10.856 3.695 -10.533 1.00 88.81 87 ARG A O 1
ATOM 713 N N . PHE A 1 88 ? 10.505 1.870 -11.806 1.00 86.81 88 PHE A N 1
ATOM 714 C CA . PHE A 1 88 ? 9.092 1.700 -11.481 1.00 86.81 88 PHE A CA 1
ATOM 715 C C . PHE A 1 88 ? 8.754 0.211 -11.367 1.00 86.81 88 PHE A C 1
ATOM 717 O O . PHE A 1 88 ? 9.191 -0.556 -12.224 1.00 86.81 88 PHE A O 1
ATOM 724 N N . ARG A 1 89 ? 8.045 -0.214 -10.312 1.00 88.88 89 ARG A N 1
ATOM 725 C CA . ARG A 1 89 ? 7.606 -1.614 -10.155 1.00 88.88 89 ARG A CA 1
ATOM 726 C C . ARG A 1 89 ? 6.505 -1.899 -11.175 1.00 88.88 89 ARG A C 1
ATOM 728 O O . ARG A 1 89 ? 5.546 -1.141 -11.265 1.00 88.88 89 ARG A O 1
ATOM 735 N N . TYR A 1 90 ? 6.678 -2.941 -11.983 1.00 87.75 90 TYR A N 1
ATOM 736 C CA . TYR A 1 90 ? 5.742 -3.277 -13.055 1.00 87.75 90 TYR A CA 1
ATOM 737 C C . TYR A 1 90 ? 5.709 -4.798 -13.290 1.00 87.75 90 TYR A C 1
ATOM 739 O O . TYR A 1 90 ? 6.650 -5.347 -13.881 1.00 87.75 90 TYR A O 1
ATOM 747 N N . PRO A 1 91 ? 4.655 -5.502 -12.840 1.00 88.19 91 PRO A N 1
ATOM 748 C CA . PRO A 1 91 ? 4.522 -6.940 -13.033 1.00 88.19 91 PRO A CA 1
ATOM 749 C C . PRO A 1 91 ? 4.079 -7.243 -14.468 1.00 88.19 91 PRO A C 1
ATOM 751 O O . PRO A 1 91 ? 2.919 -7.092 -14.840 1.00 88.19 91 PRO A O 1
ATOM 754 N N . LYS A 1 92 ? 5.015 -7.690 -15.308 1.00 84.25 92 LYS A N 1
ATOM 755 C CA . LYS A 1 92 ? 4.666 -8.231 -16.628 1.00 84.25 92 LYS A CA 1
ATOM 756 C C . LYS A 1 92 ? 4.026 -9.617 -16.473 1.00 84.25 92 LYS A C 1
ATOM 758 O O . LYS A 1 92 ? 4.371 -10.354 -15.553 1.00 84.25 92 LYS A O 1
ATOM 763 N N . ALA A 1 93 ? 3.167 -10.005 -17.412 1.00 80.44 93 ALA A N 1
ATOM 764 C CA . ALA A 1 93 ? 2.600 -11.349 -17.467 1.00 80.44 93 ALA A CA 1
ATOM 765 C C . ALA A 1 93 ? 3.656 -12.453 -17.303 1.00 80.44 93 ALA A C 1
ATOM 767 O O . ALA A 1 93 ? 4.738 -12.398 -17.900 1.00 80.44 93 ALA A O 1
ATOM 768 N N . GLY A 1 94 ? 3.338 -13.447 -16.473 1.00 81.50 94 GLY A N 1
ATOM 769 C CA . GLY A 1 94 ? 4.248 -14.539 -16.122 1.00 81.50 94 GLY A CA 1
ATOM 770 C C . GLY A 1 94 ? 5.378 -14.155 -15.157 1.00 81.50 94 GLY A C 1
ATOM 771 O O . GLY A 1 94 ? 6.278 -14.964 -14.931 1.00 81.50 94 GLY A O 1
ATOM 772 N N . ARG A 1 95 ? 5.371 -12.940 -14.595 1.00 87.50 95 ARG A N 1
ATOM 773 C CA . ARG A 1 95 ? 6.271 -12.510 -13.512 1.00 87.50 95 ARG A CA 1
ATOM 774 C C . ARG A 1 95 ? 5.500 -12.412 -12.195 1.00 87.50 95 ARG A C 1
ATOM 776 O O . ARG A 1 95 ? 4.286 -12.583 -12.155 1.00 87.50 95 ARG A O 1
ATOM 783 N N . ASN A 1 96 ? 6.225 -12.178 -11.105 1.00 89.50 96 ASN A N 1
ATOM 784 C CA . ASN A 1 96 ? 5.624 -12.081 -9.779 1.00 89.50 96 ASN A CA 1
ATOM 785 C C . ASN A 1 96 ? 4.714 -10.853 -9.680 1.00 89.50 96 ASN A C 1
ATOM 787 O O . ASN A 1 96 ? 5.134 -9.741 -10.004 1.00 89.50 96 ASN A O 1
ATOM 791 N N . ASN A 1 97 ? 3.512 -11.070 -9.157 1.00 89.56 97 ASN A N 1
ATOM 792 C CA . ASN A 1 97 ? 2.582 -10.015 -8.775 1.00 89.56 97 ASN A CA 1
ATOM 793 C C . ASN A 1 97 ? 2.888 -9.489 -7.359 1.00 89.56 97 ASN A C 1
ATOM 795 O O . ASN A 1 97 ? 3.547 -10.186 -6.574 1.00 89.56 97 ASN A O 1
ATOM 799 N N . PRO A 1 98 ? 2.372 -8.298 -7.004 1.00 91.50 98 PRO A N 1
ATOM 800 C CA . PRO A 1 98 ? 2.360 -7.822 -5.627 1.00 91.50 98 PRO A CA 1
ATOM 801 C C . PRO A 1 98 ? 1.706 -8.844 -4.704 1.00 91.50 98 PRO A C 1
ATOM 803 O O . PRO A 1 98 ? 0.671 -9.432 -5.033 1.00 91.50 98 PRO A O 1
ATOM 806 N N . THR A 1 99 ? 2.262 -9.010 -3.507 1.00 92.81 99 THR A N 1
ATOM 807 C CA . THR A 1 99 ? 1.545 -9.717 -2.437 1.00 92.81 99 THR A CA 1
ATOM 808 C C . THR A 1 99 ? 0.702 -8.722 -1.656 1.00 92.81 99 THR A C 1
ATOM 810 O O . THR A 1 99 ? 1.183 -7.645 -1.306 1.00 92.81 99 THR A O 1
ATOM 813 N N . VAL A 1 100 ? -0.553 -9.075 -1.372 1.00 92.62 100 VAL A N 1
ATOM 814 C CA . VAL A 1 100 ? -1.500 -8.171 -0.707 1.00 92.62 100 VAL A CA 1
ATOM 815 C C . VAL A 1 100 ? -2.022 -8.787 0.577 1.00 92.62 100 VAL A C 1
ATOM 817 O O . VAL A 1 100 ? -2.393 -9.959 0.620 1.00 92.62 100 VAL A O 1
ATOM 820 N N . LYS A 1 101 ? -2.054 -7.976 1.633 1.00 94.06 101 LYS A N 1
ATOM 821 C CA . LYS A 1 101 ? -2.667 -8.310 2.922 1.00 94.06 101 LYS A CA 1
ATOM 822 C C . LYS A 1 101 ? -3.648 -7.221 3.313 1.00 94.06 101 LYS A C 1
ATOM 824 O O . LYS A 1 101 ? -3.315 -6.041 3.232 1.00 94.06 101 LYS A O 1
ATOM 829 N N . LEU A 1 102 ? -4.820 -7.609 3.795 1.00 94.56 102 LEU A N 1
ATOM 830 C CA . LEU A 1 102 ? -5.817 -6.674 4.298 1.00 94.56 102 LEU A CA 1
ATOM 831 C C . LEU A 1 102 ? -5.753 -6.634 5.826 1.00 94.56 102 LEU A C 1
ATOM 833 O O . LEU A 1 102 ? -5.647 -7.669 6.479 1.00 94.56 102 LEU A O 1
ATOM 837 N N . TRP A 1 103 ? -5.807 -5.440 6.400 1.00 96.00 103 TRP A N 1
ATOM 838 C CA . TRP A 1 103 ? -5.689 -5.222 7.840 1.00 96.00 103 TRP A CA 1
ATOM 839 C C . TRP A 1 103 ? -6.828 -4.348 8.342 1.00 96.00 103 TRP A C 1
ATOM 841 O O . TRP A 1 103 ? -7.232 -3.422 7.648 1.00 96.00 103 TRP A O 1
ATOM 851 N N . VAL A 1 104 ? -7.280 -4.584 9.573 1.00 96.50 104 VAL A N 1
ATOM 852 C CA . VAL A 1 104 ? -8.202 -3.698 10.300 1.00 96.50 104 VAL A CA 1
ATOM 853 C C . VAL A 1 104 ? -7.523 -3.173 11.548 1.00 96.50 104 VAL A C 1
ATOM 855 O O . VAL A 1 104 ? -6.947 -3.953 12.302 1.00 96.50 104 VAL A O 1
ATOM 858 N N . ILE A 1 105 ? -7.616 -1.867 11.773 1.00 95.81 105 ILE A N 1
ATOM 859 C CA . ILE A 1 105 ? -7.172 -1.176 12.983 1.00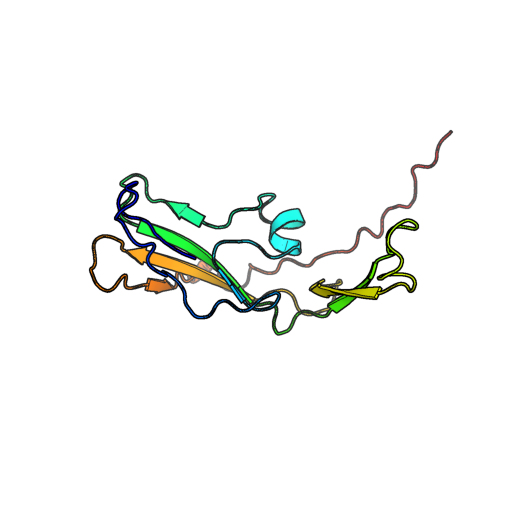 95.81 105 ILE A CA 1
ATOM 860 C C . ILE A 1 105 ? -8.404 -0.737 13.766 1.00 95.81 105 ILE A C 1
ATOM 862 O O . ILE A 1 105 ? -9.291 -0.096 13.201 1.00 95.81 105 ILE A O 1
ATOM 866 N N . ASP A 1 106 ? -8.431 -1.034 15.064 1.00 94.50 106 ASP A N 1
ATOM 867 C CA . ASP A 1 106 ? -9.425 -0.473 15.981 1.00 94.50 106 ASP A CA 1
ATOM 868 C C . ASP A 1 106 ? -8.910 0.843 16.588 1.00 94.50 106 ASP A C 1
ATOM 870 O O . ASP A 1 106 ? -7.915 0.863 17.315 1.00 94.50 106 ASP A O 1
ATOM 874 N N . LEU A 1 107 ? -9.587 1.952 16.279 1.00 92.12 107 LEU A N 1
ATOM 875 C CA . LEU A 1 107 ? -9.218 3.299 16.721 1.00 92.12 107 LEU A CA 1
ATOM 876 C C . LEU A 1 107 ? -9.673 3.626 18.145 1.00 92.12 107 LEU A C 1
ATOM 878 O O . LEU A 1 107 ? -9.224 4.627 18.706 1.00 92.12 107 LEU A O 1
ATOM 882 N N . THR A 1 108 ? -10.558 2.816 18.731 1.00 90.44 108 THR A N 1
ATOM 883 C CA . THR A 1 108 ? -11.011 2.987 20.122 1.00 90.44 108 THR A CA 1
ATOM 884 C C . THR A 1 108 ? -9.960 2.506 21.114 1.00 90.44 108 THR A C 1
ATOM 886 O O . THR A 1 108 ? -9.942 2.926 22.272 1.00 90.44 108 THR A O 1
ATOM 889 N N . ARG A 1 109 ? -9.049 1.641 20.658 1.00 88.50 109 ARG A N 1
ATOM 890 C CA . ARG A 1 109 ? -7.957 1.127 21.471 1.00 88.50 109 ARG A CA 1
ATOM 891 C C . ARG A 1 109 ? -6.769 2.081 21.456 1.00 88.50 109 ARG A C 1
ATOM 893 O O . ARG A 1 109 ? -6.324 2.541 20.410 1.00 88.50 109 ARG A O 1
ATOM 900 N N . MET A 1 110 ? -6.184 2.299 22.631 1.00 83.06 110 MET A N 1
ATOM 901 C CA . MET A 1 110 ? -4.992 3.143 22.794 1.00 83.06 110 MET A CA 1
ATOM 902 C C . MET A 1 110 ? -3.748 2.583 22.092 1.00 83.06 110 MET A C 1
ATOM 904 O O . MET A 1 110 ? -2.837 3.343 21.770 1.00 83.06 110 MET A O 1
ATOM 908 N N . ASP A 1 111 ? -3.702 1.267 21.875 1.00 87.06 111 ASP A N 1
ATOM 909 C CA . ASP A 1 111 ? -2.602 0.571 21.205 1.00 87.06 111 ASP A CA 1
ATOM 910 C C . ASP A 1 111 ? -2.776 0.477 19.681 1.00 87.06 111 ASP A C 1
ATOM 912 O O . ASP A 1 111 ? -1.868 -0.008 19.010 1.00 87.06 111 ASP A O 1
ATOM 916 N N . TYR A 1 112 ? -3.917 0.928 19.137 1.00 86.81 112 TYR A N 1
ATOM 917 C CA . TYR A 1 112 ? -4.271 0.796 17.720 1.00 86.81 112 TYR A CA 1
ATOM 918 C C . TYR A 1 112 ? -4.023 -0.622 17.186 1.00 86.81 112 TYR A C 1
ATOM 920 O O . TYR A 1 112 ? -3.466 -0.803 16.098 1.00 86.81 112 TYR A O 1
ATOM 928 N N . ALA A 1 113 ? -4.396 -1.636 17.978 1.00 88.50 113 ALA A N 1
ATOM 929 C CA . ALA A 1 113 ? -4.194 -3.027 17.607 1.00 88.50 113 ALA A CA 1
ATOM 930 C C . ALA A 1 113 ? -4.760 -3.305 16.208 1.00 88.50 113 ALA A C 1
ATOM 932 O O . ALA A 1 113 ? -5.897 -2.937 15.888 1.00 88.50 113 ALA A O 1
ATOM 933 N N . LYS A 1 114 ? -3.944 -3.970 15.385 1.00 92.81 114 LYS A N 1
ATOM 934 C CA . LYS A 1 114 ? -4.304 -4.360 14.026 1.00 92.81 114 LYS A CA 1
ATOM 935 C C . LYS A 1 114 ? -4.484 -5.864 13.912 1.00 92.81 114 LYS A C 1
ATOM 937 O O . LYS A 1 114 ? -3.719 -6.625 14.500 1.00 92.81 114 LYS A O 1
ATOM 942 N N . THR A 1 115 ? -5.452 -6.274 13.105 1.00 95.06 115 THR A N 1
ATOM 943 C CA . THR A 1 115 ? -5.748 -7.682 12.817 1.00 95.06 115 THR A CA 1
ATOM 944 C C . THR A 1 115 ? -5.726 -7.901 11.310 1.00 95.06 115 THR A C 1
ATOM 946 O O . THR A 1 115 ? -6.246 -7.069 10.568 1.00 95.06 115 THR A O 1
ATOM 949 N N . GLU A 1 116 ? -5.098 -8.985 10.850 1.00 94.81 116 GLU A N 1
ATOM 950 C CA . GLU A 1 116 ? -5.123 -9.380 9.436 1.00 94.81 116 GLU A CA 1
ATOM 951 C C . GLU A 1 116 ? -6.504 -9.957 9.104 1.00 94.81 116 GLU A C 1
ATOM 953 O O . GLU A 1 116 ? -6.998 -10.833 9.816 1.00 94.81 116 GLU A O 1
ATOM 958 N N . ILE A 1 117 ? -7.134 -9.470 8.035 1.00 91.19 117 ILE A N 1
ATOM 959 C CA . ILE A 1 117 ? -8.322 -10.106 7.469 1.00 91.19 117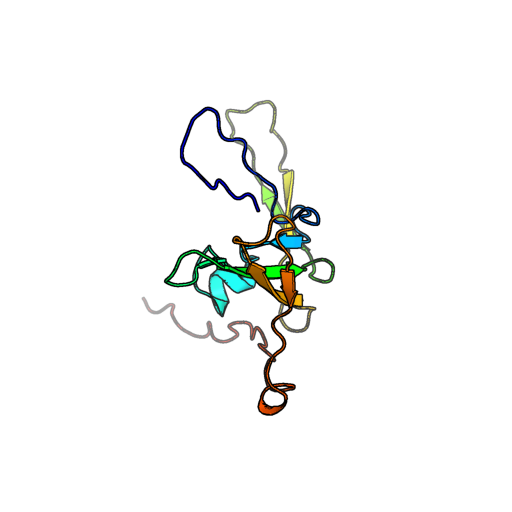 ILE A CA 1
ATOM 960 C C . ILE A 1 117 ? -7.841 -11.263 6.605 1.00 91.19 117 ILE A C 1
ATOM 962 O O . ILE A 1 117 ? -7.142 -11.066 5.611 1.00 91.19 117 ILE A O 1
ATOM 966 N N . VAL A 1 118 ? -8.253 -12.468 6.979 1.00 87.06 118 VAL A N 1
ATOM 967 C CA . VAL A 1 118 ? -7.969 -13.683 6.222 1.00 87.06 118 VAL A CA 1
ATOM 968 C C . VAL A 1 118 ? -9.223 -14.060 5.432 1.00 87.06 118 VAL A C 1
ATOM 970 O O . VAL A 1 118 ? -10.314 -14.044 6.009 1.00 87.06 118 VAL A O 1
ATOM 973 N N . PRO A 1 119 ? -9.107 -14.400 4.135 1.00 78.50 119 PRO A N 1
ATOM 974 C CA . PRO A 1 119 ? -10.235 -14.909 3.366 1.00 78.50 119 PRO A CA 1
ATOM 975 C C . PRO A 1 119 ? -10.851 -16.144 4.043 1.00 78.50 119 PRO A C 1
ATOM 977 O O . PRO A 1 119 ? -10.097 -16.971 4.576 1.00 78.50 119 PRO A O 1
ATOM 980 N N . PRO A 1 120 ? -12.188 -16.307 4.009 1.00 79.69 120 PRO A N 1
ATOM 981 C CA . PRO A 1 120 ? -12.821 -17.550 4.434 1.00 79.69 120 PRO A CA 1
ATOM 982 C C . PRO A 1 120 ? -12.241 -18.743 3.663 1.00 79.69 120 PRO A C 1
ATOM 984 O O . PRO A 1 120 ? -11.829 -18.592 2.512 1.00 79.69 120 PRO A O 1
ATOM 987 N N . GLU A 1 121 ? -12.219 -19.922 4.292 1.00 76.38 121 GLU A N 1
ATOM 988 C CA . GLU A 1 121 ? -11.663 -21.158 3.709 1.00 76.38 121 GLU A CA 1
ATOM 989 C C . GLU A 1 121 ? -12.189 -21.426 2.290 1.00 76.38 121 GLU A C 1
ATOM 991 O O . GLU A 1 121 ? -11.407 -21.748 1.401 1.00 76.38 121 GLU A O 1
ATOM 996 N N . ASP A 1 122 ? -13.474 -21.160 2.048 1.00 73.81 122 ASP A N 1
ATOM 997 C CA . ASP A 1 122 ? -14.144 -21.380 0.758 1.00 73.81 122 ASP A CA 1
ATOM 998 C C . ASP A 1 122 ? -13.562 -20.557 -0.410 1.00 73.81 122 ASP A C 1
ATOM 1000 O O . ASP A 1 122 ? -13.798 -20.873 -1.575 1.00 73.81 122 ASP A O 1
ATOM 1004 N N . TYR A 1 123 ? -12.792 -19.505 -0.119 1.00 61.78 123 TYR A N 1
ATOM 1005 C CA . TYR A 1 123 ? -12.177 -18.621 -1.116 1.00 61.78 123 TYR A CA 1
ATOM 1006 C C . TYR A 1 123 ? -10.653 -18.791 -1.216 1.00 61.78 123 TYR A C 1
ATOM 1008 O O . TYR A 1 123 ? -10.011 -18.148 -2.055 1.00 61.78 123 TYR A O 1
ATOM 1016 N N . LYS A 1 124 ? -10.047 -19.665 -0.399 1.00 56.97 124 LYS A N 1
ATOM 1017 C CA . LYS A 1 124 ? -8.611 -19.966 -0.471 1.00 56.97 124 LYS A CA 1
ATOM 1018 C C . LYS A 1 124 ? -8.317 -20.822 -1.708 1.00 56.97 124 LYS A C 1
ATOM 1020 O O . LYS A 1 124 ? -8.473 -22.035 -1.685 1.00 56.97 124 LYS A O 1
ATOM 1025 N N . GLY A 1 125 ? -7.872 -20.180 -2.789 1.00 54.94 125 GLY A N 1
ATOM 1026 C CA . GLY A 1 125 ? -7.409 -20.851 -4.016 1.00 54.94 125 GLY A CA 1
ATOM 1027 C C . GLY A 1 125 ? -7.913 -20.233 -5.322 1.00 54.94 125 GLY A C 1
ATOM 1028 O O . GLY A 1 125 ? -7.291 -20.431 -6.357 1.00 54.94 125 GLY A O 1
ATOM 1029 N N . ASN A 1 126 ? -8.977 -19.423 -5.269 1.00 50.34 126 ASN A N 1
ATOM 1030 C CA . ASN A 1 126 ? -9.560 -18.773 -6.455 1.00 50.34 126 ASN A CA 1
ATOM 1031 C C . ASN A 1 126 ? -9.063 -17.333 -6.675 1.00 50.34 126 ASN A C 1
ATOM 1033 O O . ASN A 1 126 ? -9.449 -16.683 -7.640 1.00 50.34 126 ASN A O 1
ATOM 1037 N N . ALA A 1 127 ? -8.208 -16.820 -5.788 1.00 51.72 127 ALA A N 1
ATOM 1038 C CA . ALA A 1 127 ? -7.641 -15.478 -5.880 1.00 51.72 127 ALA A CA 1
ATOM 1039 C C . ALA A 1 127 ? -6.356 -15.474 -6.729 1.00 51.72 127 ALA A C 1
ATOM 1041 O O . ALA A 1 127 ? -5.281 -15.128 -6.244 1.00 51.72 127 ALA A O 1
ATOM 1042 N N . HIS A 1 128 ? -6.454 -15.892 -7.990 1.00 49.44 128 HIS A N 1
ATOM 1043 C CA . HIS A 1 128 ? -5.401 -15.668 -8.977 1.00 49.44 128 HIS A CA 1
ATOM 1044 C C . HIS A 1 128 ? -5.910 -14.682 -10.019 1.00 49.44 128 HIS A C 1
ATOM 1046 O O . HIS A 1 128 ? -6.796 -14.994 -10.806 1.00 49.44 128 HIS A O 1
ATOM 1052 N N . ILE A 1 129 ? -5.341 -13.478 -10.001 1.00 50.91 129 ILE A N 1
ATOM 1053 C CA . ILE A 1 129 ? -5.477 -12.533 -11.102 1.00 50.91 129 ILE A CA 1
ATOM 1054 C C . ILE A 1 129 ? -4.233 -12.703 -11.966 1.00 50.91 129 ILE A C 1
ATOM 1056 O O . ILE A 1 129 ? -3.123 -12.354 -11.557 1.00 50.91 129 ILE A O 1
ATOM 1060 N N . GLU A 1 130 ? -4.414 -13.304 -13.138 1.00 48.72 130 GLU A N 1
ATOM 1061 C CA . GLU A 1 130 ? -3.410 -13.276 -14.193 1.00 48.72 130 GLU A CA 1
ATOM 1062 C C . GLU A 1 130 ? -3.573 -11.971 -14.968 1.00 48.72 130 GLU A C 1
ATOM 1064 O O . GLU A 1 130 ? -4.626 -11.703 -15.545 1.00 48.72 130 GLU A O 1
ATOM 1069 N N . ILE A 1 131 ? -2.523 -11.151 -14.985 1.00 46.00 131 ILE A N 1
ATOM 1070 C CA . ILE A 1 131 ? -2.444 -10.015 -15.900 1.00 46.00 131 ILE A CA 1
ATOM 1071 C C . ILE A 1 131 ? -2.162 -10.612 -17.277 1.00 46.00 131 ILE A C 1
ATOM 1073 O O . ILE A 1 131 ? -1.015 -10.925 -17.605 1.00 46.00 131 ILE A O 1
ATOM 1077 N N . VAL A 1 132 ? -3.212 -10.836 -18.062 1.00 44.62 132 VAL A N 1
ATOM 1078 C CA . VAL A 1 132 ? -3.076 -11.222 -19.467 1.00 44.62 132 VAL A CA 1
ATOM 1079 C C . VAL A 1 132 ? -2.700 -9.952 -20.237 1.00 44.62 132 VAL A C 1
ATOM 1081 O O . VAL A 1 132 ? -3.458 -8.982 -20.189 1.00 44.62 132 VAL A O 1
ATOM 1084 N N . PRO A 1 133 ? -1.542 -9.893 -20.924 1.00 41.25 133 PRO A N 1
ATOM 1085 C CA . PRO A 1 133 ? -1.237 -8.762 -21.786 1.00 41.25 133 PRO A CA 1
ATOM 1086 C C . PRO A 1 133 ? -2.332 -8.647 -22.849 1.00 41.25 133 PRO A C 1
ATOM 1088 O O . PRO A 1 133 ? -2.811 -9.676 -23.329 1.00 41.25 133 PRO A O 1
ATOM 1091 N N . PRO A 1 134 ? -2.706 -7.436 -23.277 1.00 43.88 134 PRO A N 1
ATOM 1092 C CA . PRO A 1 134 ? -3.591 -7.278 -24.418 1.00 43.88 134 PRO A CA 1
ATOM 1093 C C . PRO A 1 134 ? -2.862 -7.715 -25.701 1.00 43.88 134 PRO A C 1
ATOM 1095 O O . PRO A 1 134 ? -2.292 -6.892 -26.414 1.00 43.88 134 PRO A O 1
ATOM 1098 N N . ASP A 1 135 ? -2.892 -9.011 -26.014 1.00 45.72 135 ASP A N 1
ATOM 1099 C CA . ASP A 1 135 ? -2.399 -9.571 -27.281 1.00 45.72 135 ASP A CA 1
ATOM 1100 C C . ASP A 1 135 ? -3.382 -9.363 -28.457 1.00 45.72 135 ASP A C 1
ATOM 1102 O O . ASP A 1 135 ? -3.152 -9.869 -29.552 1.00 45.72 135 ASP A O 1
ATOM 1106 N N . ASP A 1 136 ? -4.425 -8.537 -28.295 1.00 47.47 136 ASP A N 1
ATOM 1107 C CA . ASP A 1 136 ? -5.446 -8.283 -29.326 1.00 47.47 136 ASP A CA 1
ATOM 1108 C C . ASP A 1 136 ? -5.560 -6.814 -29.786 1.00 47.47 136 ASP A C 1
ATOM 1110 O O . ASP A 1 136 ? -6.630 -6.327 -30.144 1.00 47.47 136 ASP A O 1
ATOM 1114 N N . TYR A 1 137 ? -4.432 -6.112 -29.947 1.00 44.97 137 TYR A N 1
ATOM 1115 C CA . TYR A 1 137 ? -4.371 -4.949 -30.859 1.00 44.97 137 TYR A CA 1
ATOM 1116 C C . TYR A 1 137 ? -4.232 -5.358 -32.341 1.00 44.97 137 TYR A C 1
ATOM 1118 O O . TYR A 1 137 ? -3.685 -4.620 -33.165 1.00 44.97 137 TYR A O 1
ATOM 1126 N N . LYS A 1 138 ? -4.760 -6.523 -32.739 1.00 37.69 138 LYS A N 1
ATOM 1127 C CA . LYS A 1 138 ? -5.011 -6.821 -34.155 1.00 37.69 138 LYS A CA 1
ATOM 1128 C C . LYS A 1 138 ? -6.336 -6.197 -34.579 1.00 37.69 138 LYS A C 1
ATOM 1130 O O . LYS A 1 138 ? -7.368 -6.851 -34.636 1.00 37.69 138 LYS A O 1
ATOM 1135 N N . GLY A 1 139 ? -6.264 -4.922 -34.949 1.00 46.88 139 GLY A N 1
ATOM 1136 C CA . GLY A 1 139 ? -7.288 -4.275 -35.764 1.00 46.88 139 GLY A CA 1
ATOM 1137 C C . GLY A 1 139 ? -7.991 -3.121 -35.073 1.00 46.88 139 GLY A C 1
ATOM 1138 O O . GLY A 1 139 ? -9.053 -3.299 -34.493 1.00 46.88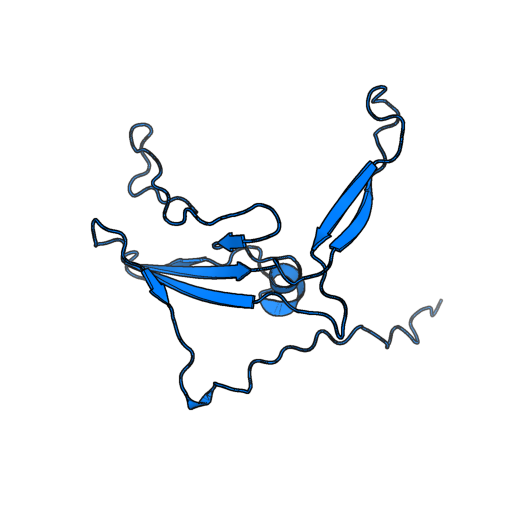 139 GLY A O 1
ATOM 1139 N N . LYS A 1 140 ? -7.421 -1.920 -35.221 1.00 36.75 140 LYS A N 1
ATOM 1140 C CA . LYS A 1 140 ? -8.159 -0.651 -35.367 1.00 36.75 140 LYS A CA 1
ATOM 1141 C C . LYS A 1 140 ? -7.210 0.469 -35.814 1.00 36.75 140 LYS A C 1
ATOM 1143 O O . LYS A 1 140 ? -7.048 1.485 -35.158 1.00 36.75 140 LYS A O 1
ATOM 1148 N N . TYR A 1 141 ? -6.601 0.270 -36.981 1.00 39.75 141 TYR A N 1
ATOM 1149 C CA . TYR A 1 141 ? -6.326 1.380 -37.889 1.00 39.75 141 TYR A CA 1
ATOM 1150 C C . TYR A 1 141 ? -7.226 1.157 -39.098 1.00 39.75 141 TYR A C 1
ATOM 1152 O O . TYR A 1 141 ? -6.918 0.349 -39.971 1.00 39.75 141 TYR A O 1
ATOM 1160 N N . VAL A 1 142 ? -8.392 1.798 -39.083 1.00 40.62 142 VAL A N 1
ATOM 1161 C CA . VAL A 1 142 ? -9.262 1.904 -40.252 1.00 40.62 142 VAL A CA 1
ATOM 1162 C C . VAL A 1 142 ? -9.605 3.383 -40.405 1.00 40.62 142 VAL A C 1
ATOM 1164 O O . VAL A 1 142 ? -10.371 3.911 -39.604 1.00 40.62 142 VAL A O 1
ATOM 1167 N N . HIS A 1 143 ? -8.993 3.954 -41.447 1.00 40.84 143 HIS A N 1
ATOM 1168 C CA . HIS A 1 143 ? -9.094 5.299 -42.031 1.00 40.84 143 HIS A CA 1
ATOM 1169 C C . HIS A 1 143 ? -8.560 6.492 -41.234 1.00 40.84 143 HIS A C 1
ATOM 1171 O O . HIS A 1 143 ? -9.133 6.850 -40.186 1.00 40.84 143 HIS A O 1
#